Protein AF-A0A1R2B1E4-F1 (afdb_monomer_lite)

Foldseek 3Di:
DDDDDDDDDDPDDPPPDDDPPPQDDQDDDDPVRLVVLPNDPVNDDPLSSLVSRLVVQLVVQADDPDPVSRVVSSVVSCVPPSVNSNVNSVVVVVVVVVVVCVVCVVVVVVVD

Sequence (112 aa):
MAHHAEKHSSHEDSHNHDSHGHHHDVKHFSDFERLLHGVPRNAWNRCTDSFLDYTTCAKNHAQGGWPLQYLLSVYWADRWTCVDEYHALKECETQRTLDIFEQNKDEIASRS

Radius of gyration: 23.78 Å; chains: 1; bounding box: 74×31×69 Å

Structure (mmCIF, N/CA/C/O backbone):
data_AF-A0A1R2B1E4-F1
#
_entry.id   AF-A0A1R2B1E4-F1
#
loop_
_atom_site.group_PDB
_atom_site.id
_atom_site.type_symbol
_atom_site.label_atom_id
_atom_site.label_alt_id
_atom_site.label_comp_id
_atom_site.label_asym_id
_atom_site.label_entity_id
_atom_site.label_seq_id
_atom_site.pdbx_PDB_ins_code
_atom_site.Cartn_x
_atom_site.Cartn_y
_atom_site.Cartn_z
_atom_site.occupancy
_atom_site.B_iso_or_equiv
_atom_site.auth_seq_id
_atom_site.auth_comp_id
_atom_site.auth_asym_id
_atom_site.auth_atom_id
_atom_site.pdbx_PDB_model_num
ATOM 1 N N . MET A 1 1 ? 51.459 3.607 46.971 1.00 40.09 1 MET A N 1
ATOM 2 C CA . MET A 1 1 ? 50.380 3.901 46.004 1.00 40.09 1 MET A CA 1
ATOM 3 C C . MET A 1 1 ? 49.452 2.687 45.974 1.00 40.09 1 MET A C 1
ATOM 5 O O . MET A 1 1 ? 49.984 1.597 45.851 1.00 40.09 1 MET A O 1
ATOM 9 N N . ALA A 1 2 ? 48.151 2.913 46.228 1.00 37.94 2 ALA A N 1
ATOM 10 C CA . ALA A 1 2 ? 46.933 2.086 46.035 1.00 37.94 2 ALA A CA 1
ATOM 11 C C . ALA A 1 2 ? 47.064 0.542 45.899 1.00 37.94 2 ALA A C 1
ATOM 13 O O . ALA A 1 2 ? 47.739 0.063 45.002 1.00 37.94 2 ALA A O 1
ATOM 14 N N . HIS A 1 3 ? 46.553 -0.285 46.825 1.00 36.75 3 HIS A N 1
ATOM 15 C CA . HIS A 1 3 ? 45.154 -0.731 47.070 1.00 36.75 3 HIS A CA 1
ATOM 16 C C . HIS A 1 3 ? 44.551 -1.738 46.051 1.00 36.75 3 HIS A C 1
ATOM 18 O O . HIS A 1 3 ? 44.038 -1.344 45.016 1.00 36.75 3 HIS A O 1
ATOM 24 N N . HIS A 1 4 ? 44.588 -3.022 46.451 1.00 36.78 4 HIS A N 1
ATOM 25 C CA . HIS A 1 4 ? 43.516 -4.041 46.541 1.00 36.78 4 HIS A CA 1
ATOM 26 C C . HIS A 1 4 ? 42.562 -4.424 45.375 1.00 36.78 4 HIS A C 1
ATOM 28 O O . HIS A 1 4 ? 41.766 -3.621 44.911 1.00 36.78 4 HIS A O 1
ATOM 34 N N . ALA A 1 5 ? 42.514 -5.758 45.184 1.00 37.16 5 ALA A N 1
ATOM 35 C CA . ALA A 1 5 ? 41.345 -6.664 45.176 1.00 37.16 5 ALA A CA 1
ATOM 36 C C . ALA A 1 5 ? 40.713 -7.145 43.847 1.00 37.16 5 ALA A C 1
ATOM 38 O O . ALA A 1 5 ? 40.209 -6.375 43.042 1.00 37.16 5 ALA A O 1
ATOM 39 N N . GLU A 1 6 ? 40.735 -8.484 43.726 1.00 38.91 6 GLU A N 1
ATOM 40 C CA . GLU A 1 6 ? 39.689 -9.429 43.289 1.00 38.91 6 GLU A CA 1
ATOM 41 C C . GLU A 1 6 ? 38.529 -8.923 42.415 1.00 38.91 6 GLU A C 1
ATOM 43 O O . GLU A 1 6 ? 37.753 -8.077 42.845 1.00 38.91 6 GLU A O 1
ATOM 48 N N . LYS A 1 7 ? 38.240 -9.640 41.317 1.00 38.44 7 LYS A N 1
ATOM 49 C CA . LYS A 1 7 ? 37.085 -10.563 41.265 1.00 38.44 7 LYS A CA 1
ATOM 50 C C . LYS A 1 7 ? 36.947 -11.244 39.905 1.00 38.44 7 LYS A C 1
ATOM 52 O O . LYS A 1 7 ? 37.049 -10.619 38.857 1.00 38.44 7 LYS A O 1
ATOM 57 N N . HIS A 1 8 ? 36.612 -12.530 39.974 1.00 46.12 8 HIS A N 1
ATOM 58 C CA . HIS A 1 8 ? 35.854 -13.241 38.953 1.00 46.12 8 HIS A CA 1
ATOM 59 C C . HIS A 1 8 ? 34.621 -12.433 38.536 1.00 46.12 8 HIS A C 1
ATOM 61 O O . HIS A 1 8 ? 33.869 -11.993 39.403 1.00 46.12 8 HIS A O 1
ATOM 67 N N . SER A 1 9 ? 34.345 -12.354 37.239 1.00 39.56 9 SER A N 1
ATOM 68 C CA . SER A 1 9 ? 32.964 -12.374 36.763 1.00 39.56 9 SER A CA 1
ATOM 69 C C . SER A 1 9 ? 32.956 -12.768 35.298 1.00 39.56 9 SER A C 1
ATOM 71 O O . SER A 1 9 ? 33.489 -12.060 34.449 1.00 39.56 9 SER A O 1
ATOM 73 N N . SER A 1 10 ? 32.349 -13.920 35.037 1.00 46.06 10 SER A N 1
ATOM 74 C CA . SER A 1 10 ? 31.701 -14.255 33.776 1.00 46.06 10 SER A CA 1
ATOM 75 C C . SER A 1 10 ? 31.034 -13.012 33.192 1.00 46.06 10 SER A C 1
ATOM 77 O O . SER A 1 10 ? 30.110 -12.474 33.804 1.00 46.06 10 SER A O 1
ATOM 79 N N . HIS A 1 11 ? 31.526 -12.540 32.051 1.00 39.12 11 HIS A N 1
ATOM 80 C CA . HIS A 1 11 ? 30.798 -11.574 31.243 1.00 39.12 11 HIS A CA 1
ATOM 81 C C . HIS A 1 11 ? 30.070 -12.373 30.170 1.00 39.12 11 HIS A C 1
ATOM 83 O O . HIS A 1 11 ? 30.631 -12.742 29.146 1.00 39.12 11 HIS A O 1
ATOM 89 N N . GLU A 1 12 ? 28.879 -12.779 30.593 1.00 38.59 12 GLU A N 1
ATOM 90 C CA . GLU A 1 12 ? 27.685 -13.112 29.831 1.00 38.59 12 GLU A CA 1
ATOM 91 C C . GLU A 1 12 ? 27.844 -13.085 28.306 1.00 38.59 12 GLU A C 1
ATOM 93 O O . GLU A 1 12 ? 27.972 -12.030 27.680 1.00 38.59 12 GLU A O 1
ATOM 98 N N . ASP A 1 13 ? 27.714 -14.279 27.724 1.00 42.97 13 ASP A N 1
ATOM 99 C CA . ASP A 1 13 ? 27.058 -14.476 26.438 1.00 42.97 13 ASP A CA 1
ATOM 100 C C . ASP A 1 13 ? 25.737 -13.691 26.432 1.00 42.97 13 ASP A C 1
ATOM 102 O O . ASP A 1 13 ? 24.697 -14.162 26.886 1.00 42.97 13 ASP A O 1
ATOM 106 N N . SER A 1 14 ? 25.776 -12.474 25.907 1.00 41.44 14 SER A N 1
ATOM 107 C CA . SER A 1 14 ? 24.601 -11.815 25.349 1.00 41.44 14 SER A CA 1
ATOM 108 C C . SER A 1 14 ? 24.854 -11.625 23.863 1.00 41.44 14 SER A C 1
ATOM 110 O O . SER A 1 14 ? 24.968 -10.521 23.332 1.00 41.44 14 SER A O 1
ATOM 112 N N . HIS A 1 15 ? 24.940 -12.753 23.155 1.00 38.22 15 HIS A N 1
ATOM 113 C CA . HIS A 1 15 ? 24.553 -12.764 21.755 1.00 38.22 15 HIS A CA 1
ATOM 114 C C . HIS A 1 15 ? 23.062 -12.439 21.714 1.00 38.22 15 HIS A C 1
ATOM 116 O O . HIS A 1 15 ? 22.204 -13.315 21.789 1.00 38.22 15 HIS A O 1
ATOM 122 N N . ASN A 1 16 ? 22.796 -11.134 21.681 1.00 36.59 16 ASN A N 1
ATOM 123 C CA . ASN A 1 16 ? 21.522 -10.514 21.391 1.00 36.59 16 ASN A CA 1
ATOM 124 C C . ASN A 1 16 ? 21.135 -10.945 19.970 1.00 36.59 16 ASN A C 1
ATOM 126 O O . ASN A 1 16 ? 21.409 -10.263 18.984 1.00 36.59 16 ASN A O 1
ATOM 130 N N . HIS A 1 17 ? 20.605 -12.159 19.863 1.00 45.41 17 HIS A N 1
ATOM 131 C CA . HIS A 1 17 ? 19.721 -12.523 18.778 1.00 45.41 17 HIS A CA 1
ATOM 132 C C . HIS A 1 17 ? 18.491 -11.617 18.892 1.00 45.41 17 HIS A C 1
ATOM 134 O O . HIS A 1 17 ? 18.064 -11.305 19.998 1.00 45.41 17 HIS A O 1
ATOM 140 N N . ASP A 1 18 ? 17.953 -11.209 17.748 1.00 44.81 18 ASP A N 1
ATOM 141 C CA . ASP A 1 18 ? 16.703 -10.452 17.598 1.00 44.81 18 ASP A CA 1
ATOM 142 C C . ASP A 1 18 ? 16.843 -8.928 17.533 1.00 44.81 18 ASP A C 1
ATOM 144 O O . ASP A 1 18 ? 16.459 -8.181 18.428 1.00 44.81 18 ASP A O 1
ATOM 148 N N . SER A 1 19 ? 17.300 -8.444 16.377 1.00 44.19 19 SER A N 1
ATOM 149 C CA . SER A 1 19 ? 16.443 -7.619 15.505 1.00 44.19 19 SER A CA 1
ATOM 150 C C . SER A 1 19 ? 17.216 -7.195 14.260 1.00 44.19 19 SER A C 1
ATOM 152 O O . SER A 1 19 ? 17.658 -6.058 14.129 1.00 44.19 19 SER A O 1
ATOM 154 N N . HIS A 1 20 ? 17.343 -8.107 13.296 1.00 43.66 20 HIS A N 1
ATOM 155 C CA . HIS A 1 20 ? 17.519 -7.701 11.901 1.00 43.66 20 HIS A CA 1
ATOM 156 C C . HIS A 1 20 ? 16.135 -7.511 11.271 1.00 43.66 20 HIS A C 1
ATOM 158 O O . HIS A 1 20 ? 15.761 -8.203 10.331 1.00 43.66 20 HIS A O 1
ATOM 164 N N . GLY A 1 21 ? 15.348 -6.594 11.835 1.00 43.44 21 GLY A N 1
ATOM 165 C CA . GLY A 1 21 ? 14.226 -6.005 11.123 1.00 43.44 21 GLY A CA 1
ATOM 166 C C . GLY A 1 21 ? 14.790 -4.856 10.307 1.00 43.44 21 GLY A C 1
ATOM 167 O O . GLY A 1 21 ? 15.055 -3.791 10.860 1.00 43.44 21 GLY A O 1
ATOM 168 N N . HIS A 1 22 ? 15.046 -5.070 9.017 1.00 45.81 22 HIS A N 1
ATOM 169 C CA . HIS A 1 22 ? 15.196 -3.944 8.103 1.00 45.81 22 HIS A CA 1
ATOM 170 C C . HIS A 1 22 ? 13.856 -3.203 8.108 1.00 45.81 22 HIS A C 1
ATOM 172 O O . HIS A 1 22 ? 12.914 -3.611 7.436 1.00 45.81 22 HIS A O 1
ATOM 178 N N . HIS A 1 23 ? 13.742 -2.159 8.929 1.00 58.56 23 HIS A N 1
ATOM 179 C CA . HIS A 1 23 ? 12.634 -1.227 8.822 1.00 58.56 23 HIS A CA 1
ATOM 180 C C . HIS A 1 23 ? 12.795 -0.523 7.479 1.00 58.56 23 HIS A C 1
ATOM 182 O O . HIS A 1 23 ? 13.739 0.238 7.274 1.00 58.56 23 HIS A O 1
ATOM 188 N N . HIS A 1 24 ? 11.920 -0.863 6.537 1.00 71.00 24 HIS A N 1
ATOM 189 C CA . HIS A 1 24 ? 11.779 -0.108 5.305 1.00 71.00 24 HIS A CA 1
ATOM 190 C C . HIS A 1 24 ? 11.214 1.264 5.664 1.00 71.00 24 HIS A C 1
ATOM 192 O O . HIS A 1 24 ? 10.132 1.368 6.250 1.00 71.00 24 HIS A O 1
ATOM 198 N N . ASP A 1 25 ? 11.986 2.308 5.375 1.00 77.88 25 ASP A N 1
ATOM 199 C CA . ASP A 1 25 ? 11.559 3.683 5.590 1.00 77.88 25 ASP A CA 1
ATOM 200 C C . ASP A 1 25 ? 10.522 4.049 4.525 1.00 77.88 25 ASP A C 1
ATOM 202 O O . ASP A 1 25 ? 10.859 4.371 3.384 1.00 77.88 25 ASP A O 1
ATOM 206 N N . VAL A 1 26 ? 9.248 4.002 4.918 1.00 81.38 26 VAL A N 1
ATOM 207 C CA . VAL A 1 26 ? 8.120 4.335 4.044 1.00 81.38 26 VAL A CA 1
ATOM 208 C C . VAL A 1 26 ? 8.252 5.770 3.548 1.00 81.38 26 VAL A C 1
ATOM 210 O O . VAL A 1 26 ? 8.340 6.720 4.334 1.00 81.38 26 VAL A O 1
ATOM 213 N N . LYS A 1 27 ? 8.179 5.951 2.231 1.00 86.12 27 LYS A N 1
ATOM 214 C CA . LYS A 1 27 ? 8.173 7.285 1.638 1.00 86.12 27 LYS A CA 1
ATOM 215 C C . LYS A 1 27 ? 6.919 8.061 2.046 1.00 86.12 27 LYS A C 1
ATOM 217 O O . LYS A 1 27 ? 5.793 7.609 1.858 1.00 86.12 27 LYS A O 1
ATOM 222 N N . HIS A 1 28 ? 7.106 9.287 2.528 1.00 88.00 28 HIS A N 1
ATOM 223 C CA . HIS A 1 28 ? 5.998 10.204 2.784 1.00 88.00 28 HIS A CA 1
ATOM 224 C C . HIS A 1 28 ? 5.549 10.902 1.501 1.00 88.00 28 HIS A C 1
ATOM 226 O O . HIS A 1 28 ? 6.349 11.554 0.827 1.00 88.00 28 HIS A O 1
ATOM 232 N N . PHE A 1 29 ? 4.256 10.794 1.192 1.00 87.75 29 PHE A N 1
ATOM 233 C CA . PHE A 1 29 ? 3.636 11.439 0.038 1.00 87.75 29 PHE A CA 1
ATOM 234 C C . PHE A 1 29 ? 2.812 12.644 0.486 1.00 87.75 29 PHE A C 1
ATOM 236 O O . PHE A 1 29 ? 2.043 12.584 1.448 1.00 87.75 29 PHE A O 1
ATOM 243 N N . SER A 1 30 ? 2.940 13.751 -0.240 1.00 89.62 30 SER A N 1
ATOM 244 C CA . SER A 1 30 ? 2.082 14.918 -0.058 1.00 89.62 30 SER A CA 1
ATOM 245 C C . SER A 1 30 ? 0.635 14.622 -0.468 1.00 89.62 30 SER A C 1
ATOM 247 O O . SER A 1 30 ? 0.359 13.748 -1.291 1.00 89.62 30 SER A O 1
ATOM 249 N N . ASP A 1 31 ? -0.314 15.409 0.041 1.00 89.56 31 ASP A N 1
ATOM 250 C CA . ASP A 1 31 ? -1.732 15.288 -0.327 1.00 89.56 31 ASP A CA 1
ATOM 251 C C . ASP A 1 31 ? -1.968 15.404 -1.841 1.00 89.56 31 ASP A C 1
ATOM 253 O O . ASP A 1 31 ? -2.851 14.749 -2.397 1.00 89.56 31 ASP A O 1
ATOM 257 N N . PHE A 1 32 ? -1.175 16.230 -2.525 1.00 89.31 32 PHE A N 1
ATOM 258 C CA . PHE A 1 32 ? -1.243 16.354 -3.976 1.00 89.31 32 PHE A CA 1
ATOM 259 C C . PHE A 1 32 ? -0.728 15.094 -4.684 1.00 89.31 32 PHE A C 1
ATOM 261 O O . PHE A 1 32 ? -1.376 14.614 -5.613 1.00 89.31 32 PHE A O 1
ATOM 268 N N . GLU A 1 33 ? 0.384 14.511 -4.227 1.00 88.19 33 GLU A N 1
ATOM 269 C CA . GLU A 1 33 ? 0.900 13.253 -4.780 1.00 88.19 33 GLU A CA 1
ATOM 270 C C . GLU A 1 33 ? -0.094 12.108 -4.569 1.00 88.19 33 GLU A C 1
ATOM 272 O O . GLU A 1 33 ? -0.397 11.378 -5.509 1.00 88.19 33 GLU A O 1
ATOM 277 N N . ARG A 1 34 ? -0.701 11.998 -3.383 1.00 90.19 34 ARG A N 1
ATOM 278 C CA . ARG A 1 34 ? -1.729 10.980 -3.108 1.00 90.19 34 ARG A CA 1
ATOM 279 C C . ARG A 1 34 ? -2.902 11.050 -4.092 1.00 90.19 34 ARG A C 1
ATOM 281 O O . ARG A 1 34 ? -3.376 10.014 -4.565 1.00 90.19 34 ARG A O 1
ATOM 288 N N . LEU A 1 35 ? -3.339 12.264 -4.441 1.00 89.56 35 LEU A N 1
ATOM 289 C CA . LEU A 1 35 ? -4.356 12.481 -5.476 1.00 89.56 35 LEU A CA 1
ATOM 290 C C . LEU A 1 35 ? -3.857 12.079 -6.869 1.00 89.56 35 LEU A C 1
ATOM 292 O O . LEU A 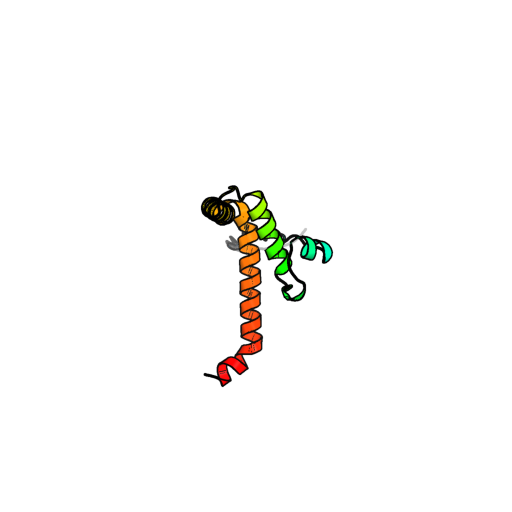1 35 ? -4.600 11.444 -7.615 1.00 89.56 35 LEU A O 1
ATOM 296 N N . LEU A 1 36 ? -2.612 12.418 -7.216 1.00 89.38 36 LEU A N 1
ATOM 297 C CA . LEU A 1 36 ? -2.012 12.089 -8.512 1.00 89.38 36 LEU A CA 1
ATOM 298 C C . LEU A 1 36 ? -1.885 10.572 -8.723 1.00 89.38 36 LEU A C 1
ATOM 300 O O . LEU A 1 36 ? -2.084 10.080 -9.832 1.00 89.38 36 LEU A O 1
ATOM 304 N N . HIS A 1 37 ? -1.628 9.822 -7.651 1.00 85.12 37 HIS A N 1
ATOM 305 C CA . HIS A 1 37 ? -1.619 8.360 -7.665 1.00 85.12 37 HIS A CA 1
ATOM 306 C C . HIS A 1 37 ? -3.027 7.730 -7.721 1.00 85.12 37 HIS A C 1
ATOM 308 O O . HIS A 1 37 ? -3.148 6.504 -7.791 1.00 85.12 37 HIS A O 1
ATOM 314 N N . GLY A 1 38 ? -4.087 8.546 -7.744 1.00 85.69 38 GLY A N 1
ATOM 315 C CA . GLY A 1 38 ? -5.467 8.108 -7.948 1.00 85.69 38 GLY A CA 1
ATOM 316 C C . GLY A 1 38 ? -6.176 7.620 -6.686 1.00 85.69 38 GLY A C 1
ATOM 317 O O . GLY A 1 38 ? -7.230 6.997 -6.796 1.00 85.69 38 GLY A O 1
ATOM 318 N N . VAL A 1 39 ? -5.634 7.888 -5.492 1.00 87.81 39 VAL A N 1
ATOM 319 C CA . VAL A 1 39 ? -6.290 7.515 -4.233 1.00 87.81 39 VAL A CA 1
ATOM 320 C C . VAL A 1 39 ? -7.275 8.622 -3.846 1.00 87.81 39 VAL A C 1
ATOM 322 O O . VAL A 1 39 ? -6.846 9.744 -3.553 1.00 87.81 39 VAL A O 1
ATOM 325 N N . PRO A 1 40 ? -8.593 8.360 -3.822 1.00 87.94 40 PRO A N 1
ATOM 326 C CA . PRO A 1 40 ? -9.565 9.381 -3.465 1.00 87.94 40 PRO A CA 1
ATOM 327 C C . PRO A 1 40 ? -9.475 9.695 -1.965 1.00 87.94 40 PRO A C 1
ATOM 329 O O . PRO A 1 40 ? -9.198 8.814 -1.152 1.00 87.94 40 PRO A O 1
ATOM 332 N N . ARG A 1 41 ? -9.729 10.952 -1.578 1.00 87.69 41 ARG A N 1
ATOM 333 C CA . ARG A 1 41 ? -9.547 11.426 -0.188 1.00 87.69 41 ARG A CA 1
ATOM 334 C C . ARG A 1 41 ? -10.314 10.616 0.859 1.00 87.69 41 ARG A C 1
ATOM 336 O O . ARG A 1 41 ? -9.850 10.479 1.981 1.00 87.69 41 ARG A O 1
ATOM 343 N N . ASN A 1 42 ? -11.476 10.075 0.504 1.00 89.44 42 ASN A N 1
ATOM 344 C CA . ASN A 1 42 ? -12.287 9.237 1.392 1.00 89.44 42 ASN A CA 1
ATOM 345 C C . ASN A 1 42 ? -11.682 7.846 1.652 1.00 89.44 42 ASN A C 1
ATOM 347 O O . ASN A 1 42 ? -12.105 7.176 2.586 1.00 89.44 42 ASN A O 1
ATOM 351 N N . ALA A 1 43 ? -10.727 7.406 0.832 1.00 86.25 43 ALA A N 1
ATOM 352 C CA . ALA A 1 43 ? -9.998 6.157 1.022 1.00 86.25 43 ALA A CA 1
ATOM 353 C C . ALA A 1 43 ? -8.677 6.353 1.785 1.00 86.25 43 ALA A C 1
ATOM 355 O O . ALA A 1 43 ? -8.015 5.366 2.117 1.00 86.25 43 ALA A O 1
ATOM 356 N N . TRP A 1 44 ? -8.287 7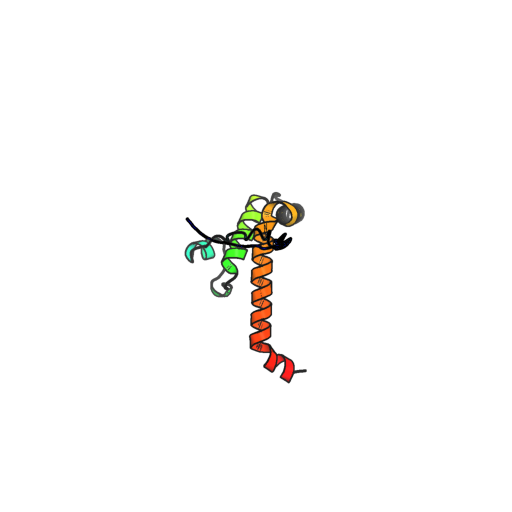.604 2.067 1.00 90.94 44 TRP A N 1
ATOM 357 C CA . TRP A 1 44 ? -7.053 7.892 2.786 1.00 90.94 44 TRP A CA 1
ATOM 358 C C . TRP A 1 44 ? -7.147 7.398 4.222 1.00 90.94 44 TRP A C 1
ATOM 360 O O . TRP A 1 44 ? -8.128 7.609 4.933 1.00 90.94 44 TRP A O 1
ATOM 370 N N . ASN A 1 45 ? -6.090 6.731 4.643 1.00 90.81 45 ASN A N 1
ATOM 371 C CA . ASN A 1 45 ? -5.907 6.209 5.980 1.00 90.81 45 ASN A CA 1
ATOM 372 C C . ASN A 1 45 ? -4.413 6.282 6.331 1.00 90.81 45 ASN A C 1
ATOM 374 O O . ASN A 1 45 ? -3.585 6.655 5.499 1.00 90.81 45 ASN A O 1
ATOM 378 N N . ARG A 1 46 ? -4.046 5.912 7.558 1.00 91.25 46 ARG A N 1
ATOM 379 C CA . ARG A 1 46 ? -2.650 6.004 8.016 1.00 91.25 46 ARG A CA 1
ATOM 380 C C . ARG A 1 46 ? -1.645 5.163 7.210 1.00 91.25 46 ARG A C 1
ATOM 382 O O . ARG A 1 46 ? -0.467 5.478 7.233 1.00 91.25 46 ARG A O 1
ATOM 389 N N . CYS A 1 47 ? -2.103 4.137 6.493 1.00 93.56 47 CYS A N 1
ATOM 390 C CA . CYS A 1 47 ? -1.296 3.254 5.645 1.00 93.56 47 CYS A CA 1
ATOM 391 C C . CYS A 1 47 ? -1.284 3.676 4.169 1.00 93.56 47 CYS A C 1
ATOM 393 O O . CYS A 1 47 ? -0.728 2.967 3.333 1.00 93.56 47 CYS A O 1
ATOM 395 N N . THR A 1 48 ? -1.896 4.817 3.817 1.00 93.75 48 THR A N 1
ATOM 396 C CA . THR A 1 48 ? -1.937 5.296 2.423 1.00 93.75 48 THR A CA 1
ATOM 397 C C . THR A 1 48 ? -0.544 5.500 1.843 1.00 93.75 48 THR A C 1
ATOM 399 O O . THR A 1 48 ? -0.326 5.144 0.691 1.00 93.75 48 THR A O 1
ATOM 402 N N . ASP A 1 49 ? 0.405 5.994 2.633 1.00 92.56 49 ASP A N 1
ATOM 403 C CA . ASP A 1 49 ? 1.776 6.201 2.164 1.00 92.56 49 ASP A CA 1
ATOM 404 C C . ASP A 1 49 ? 2.478 4.869 1.869 1.00 92.56 49 ASP A C 1
ATOM 406 O O . ASP A 1 49 ? 2.992 4.695 0.768 1.00 92.56 49 ASP A O 1
ATOM 410 N N . SER A 1 50 ? 2.384 3.879 2.765 1.00 92.62 50 SER A N 1
ATOM 411 C CA . SER A 1 50 ? 2.917 2.525 2.528 1.00 92.62 50 SER A CA 1
ATOM 412 C C . SER A 1 50 ? 2.279 1.858 1.307 1.00 92.62 50 SER A C 1
ATOM 414 O O . SER A 1 50 ? 2.947 1.167 0.543 1.00 92.62 50 SER A O 1
ATOM 416 N N . PHE A 1 51 ? 0.981 2.089 1.086 1.00 93.12 51 PHE A N 1
ATOM 417 C CA . PHE A 1 51 ? 0.281 1.590 -0.096 1.00 93.12 51 PHE A CA 1
ATOM 418 C C . PHE A 1 51 ? 0.806 2.234 -1.382 1.00 93.12 51 PHE A C 1
ATOM 420 O O . PHE A 1 51 ? 1.008 1.553 -2.391 1.00 93.12 51 PHE A O 1
ATOM 427 N N . LEU A 1 52 ? 1.032 3.546 -1.366 1.00 93.88 52 LEU A N 1
ATOM 428 C CA . LEU A 1 52 ? 1.574 4.262 -2.514 1.00 93.88 52 LEU A CA 1
ATOM 429 C C . LEU A 1 52 ? 3.010 3.861 -2.821 1.00 93.88 52 LEU A C 1
ATOM 431 O O . LEU A 1 52 ? 3.350 3.720 -3.996 1.00 93.88 52 LEU A O 1
ATOM 435 N N . ASP A 1 53 ? 3.815 3.619 -1.795 1.00 93.06 53 ASP A N 1
ATOM 436 C CA . ASP A 1 53 ? 5.195 3.174 -1.956 1.00 93.06 53 ASP A CA 1
ATOM 437 C C . ASP A 1 53 ? 5.250 1.793 -2.625 1.00 93.06 53 ASP A C 1
ATOM 439 O O . ASP A 1 53 ? 5.821 1.632 -3.708 1.00 93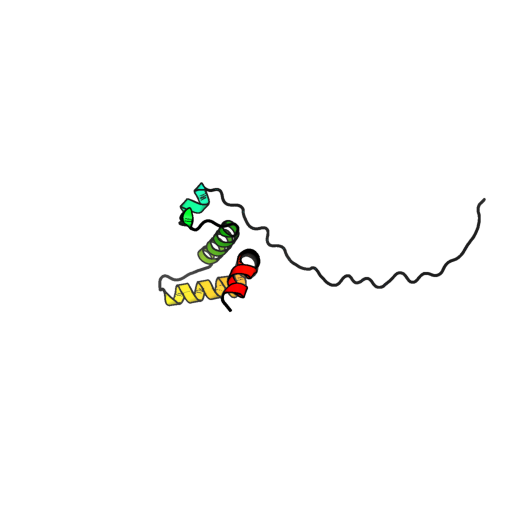.06 53 ASP A O 1
ATOM 443 N N . TYR A 1 54 ? 4.498 0.832 -2.078 1.00 92.25 54 TYR A N 1
ATOM 444 C CA . TYR A 1 54 ? 4.350 -0.505 -2.652 1.00 92.25 54 TYR A CA 1
ATOM 445 C C . TYR A 1 54 ? 3.823 -0.474 -4.090 1.00 92.25 54 TYR A C 1
ATOM 447 O O . TYR A 1 54 ? 4.415 -1.070 -4.990 1.00 92.25 54 TYR A O 1
ATOM 455 N N . THR A 1 55 ? 2.729 0.248 -4.350 1.00 91.00 55 THR A N 1
ATOM 456 C CA . THR A 1 55 ? 2.150 0.295 -5.702 1.00 91.00 55 THR A CA 1
ATOM 457 C C . THR A 1 55 ? 3.061 0.992 -6.706 1.00 91.00 55 THR A C 1
ATOM 459 O O . THR A 1 55 ? 3.030 0.647 -7.887 1.00 91.00 55 THR A O 1
ATOM 462 N N . THR A 1 56 ? 3.877 1.953 -6.269 1.00 91.25 56 THR A N 1
ATOM 463 C CA . THR A 1 56 ? 4.883 2.597 -7.120 1.00 91.25 56 THR A CA 1
ATOM 464 C C . THR A 1 56 ? 5.989 1.612 -7.476 1.00 91.25 56 THR A C 1
ATOM 466 O O . THR A 1 56 ? 6.306 1.475 -8.659 1.00 91.25 56 THR A O 1
ATOM 469 N N . CYS A 1 57 ? 6.511 0.865 -6.499 1.00 91.50 57 CYS A N 1
ATOM 470 C CA . CYS A 1 57 ? 7.481 -0.196 -6.758 1.00 91.50 57 CYS A CA 1
ATOM 471 C C . CYS A 1 57 ? 6.907 -1.250 -7.719 1.00 91.50 57 CYS A C 1
ATOM 473 O O . CYS A 1 57 ? 7.481 -1.510 -8.781 1.00 91.50 57 CYS A O 1
ATOM 475 N N . ALA A 1 58 ? 5.718 -1.782 -7.419 1.00 90.50 58 ALA A N 1
ATOM 476 C CA . ALA A 1 58 ? 5.074 -2.801 -8.239 1.00 90.50 58 ALA A CA 1
ATOM 477 C C . ALA A 1 58 ? 4.833 -2.312 -9.674 1.00 90.50 58 ALA A C 1
ATOM 479 O O . ALA A 1 58 ? 5.102 -3.045 -10.617 1.00 90.50 58 ALA A O 1
ATOM 480 N N . LYS A 1 59 ? 4.394 -1.062 -9.879 1.00 88.69 59 LYS A N 1
ATOM 481 C CA . LYS A 1 59 ? 4.205 -0.489 -11.227 1.00 88.69 59 LYS A CA 1
ATOM 482 C C . LYS A 1 59 ? 5.510 -0.325 -12.003 1.00 88.69 59 LYS A C 1
ATOM 484 O O . LYS A 1 59 ? 5.495 -0.512 -13.215 1.00 88.69 59 LYS A O 1
ATOM 489 N N . ASN A 1 60 ? 6.608 0.015 -11.333 1.00 90.56 60 ASN A N 1
ATOM 490 C CA . ASN A 1 60 ? 7.910 0.172 -11.983 1.00 90.56 60 ASN A CA 1
ATOM 491 C C . ASN A 1 60 ? 8.493 -1.172 -12.448 1.00 90.56 60 ASN A C 1
ATOM 493 O O . ASN A 1 60 ? 9.230 -1.213 -13.432 1.00 90.56 60 ASN A O 1
ATOM 497 N N . HIS A 1 61 ? 8.151 -2.263 -11.757 1.00 89.00 61 HIS A N 1
ATOM 498 C CA . HIS A 1 61 ? 8.652 -3.608 -12.054 1.00 89.00 61 HIS A CA 1
ATOM 499 C C . HIS A 1 61 ? 7.654 -4.505 -12.797 1.00 89.00 61 HIS A C 1
ATOM 501 O O . HIS A 1 61 ? 8.061 -5.489 -13.417 1.00 89.00 61 HIS A O 1
ATOM 507 N N . ALA A 1 62 ? 6.366 -4.165 -12.790 1.00 86.44 62 ALA A N 1
ATOM 508 C CA . ALA A 1 62 ? 5.349 -4.863 -13.554 1.00 86.44 62 ALA A CA 1
ATOM 509 C C . ALA A 1 62 ? 5.502 -4.573 -15.052 1.00 86.44 62 ALA A C 1
ATOM 511 O O . ALA A 1 62 ? 5.651 -3.433 -15.492 1.00 86.44 62 ALA A O 1
ATOM 512 N N . GLN A 1 63 ? 5.431 -5.628 -15.856 1.00 82.62 63 GLN A N 1
ATOM 513 C CA . GLN A 1 63 ? 5.572 -5.579 -17.304 1.00 82.62 63 GLN A CA 1
ATOM 514 C C . GLN A 1 63 ? 4.481 -6.424 -17.958 1.00 82.62 63 GLN A C 1
ATOM 516 O O . GLN A 1 63 ? 4.099 -7.481 -17.462 1.00 82.62 63 GLN A O 1
ATOM 521 N N . GLY A 1 64 ? 4.012 -5.981 -19.121 1.00 78.19 64 GLY A N 1
ATOM 522 C CA . GLY A 1 64 ? 3.078 -6.742 -19.946 1.00 78.19 64 GLY A CA 1
ATOM 523 C C . GLY A 1 64 ? 1.867 -5.923 -20.367 1.00 78.19 64 GLY A C 1
ATOM 524 O O . GLY A 1 64 ? 1.227 -5.261 -19.557 1.00 78.19 64 GLY A O 1
ATOM 525 N N . GLY A 1 65 ? 1.540 -5.992 -21.658 1.00 77.88 65 GLY A N 1
ATOM 526 C CA . GLY A 1 65 ? 0.350 -5.342 -22.221 1.00 77.88 65 GLY A CA 1
ATOM 527 C C . GLY A 1 65 ? -0.942 -6.145 -22.038 1.00 77.88 65 GLY A C 1
ATOM 528 O O . GLY A 1 65 ? -2.019 -5.635 -22.329 1.00 77.88 65 GLY A O 1
ATOM 529 N N . TRP A 1 66 ? -0.847 -7.398 -21.573 1.00 87.88 66 TRP A N 1
ATOM 530 C CA . TRP A 1 66 ? -1.985 -8.305 -21.399 1.00 87.88 66 TRP A CA 1
ATOM 531 C C . TRP A 1 66 ? -2.310 -8.512 -19.914 1.00 87.88 66 TRP A C 1
ATOM 533 O O . TRP A 1 66 ? -1.380 -8.726 -19.135 1.00 87.88 66 TRP A O 1
ATOM 543 N N . PRO A 1 67 ? -3.597 -8.562 -19.511 1.00 86.12 67 PRO A N 1
ATOM 544 C CA . PRO A 1 67 ? -3.987 -8.635 -18.100 1.00 86.12 67 PRO A CA 1
ATOM 545 C C . PRO A 1 67 ? -3.340 -9.783 -17.313 1.00 86.12 67 PRO A C 1
ATOM 547 O O . PRO A 1 67 ? -2.858 -9.572 -16.206 1.00 86.12 67 PRO A O 1
ATOM 550 N N . LEU A 1 68 ? -3.272 -10.992 -17.884 1.00 89.69 68 LEU A N 1
ATOM 551 C CA . LEU A 1 68 ? -2.665 -12.150 -17.211 1.00 89.69 68 LEU A CA 1
ATOM 552 C C . LEU A 1 68 ? -1.145 -12.015 -17.053 1.00 89.69 68 LEU A C 1
ATOM 554 O O . LEU A 1 68 ? -0.605 -12.373 -16.010 1.00 89.69 68 LEU A O 1
ATOM 558 N N . GLN A 1 69 ? -0.457 -11.486 -18.068 1.00 89.12 69 GLN A N 1
ATOM 559 C CA . GLN A 1 69 ? 0.986 -11.234 -17.991 1.00 89.12 69 GLN A CA 1
ATOM 560 C C . GLN A 1 69 ? 1.293 -10.146 -16.966 1.00 89.12 69 GLN A C 1
ATOM 562 O O . GLN A 1 69 ? 2.205 -10.308 -16.163 1.00 89.12 69 GLN A O 1
ATOM 567 N N . TYR A 1 70 ? 0.482 -9.087 -16.950 1.00 87.25 70 TYR A N 1
ATOM 568 C CA . TYR A 1 70 ? 0.590 -8.023 -15.966 1.00 87.25 70 TYR A CA 1
ATOM 569 C C . TYR A 1 70 ? 0.419 -8.567 -14.542 1.00 87.25 70 TYR A C 1
ATOM 571 O O . TYR A 1 70 ? 1.285 -8.340 -13.704 1.00 87.25 70 TYR A O 1
ATOM 579 N N . LEU A 1 71 ? -0.622 -9.367 -14.282 1.00 87.62 71 LEU A N 1
ATOM 580 C CA . LEU A 1 71 ? -0.840 -9.993 -12.971 1.00 87.62 71 LEU A CA 1
ATOM 581 C C . LEU A 1 71 ? 0.331 -10.882 -12.539 1.00 87.62 71 LEU A C 1
ATOM 583 O O . LEU A 1 71 ? 0.762 -10.808 -11.392 1.00 87.62 71 LEU A O 1
ATOM 587 N N . LEU A 1 72 ? 0.871 -11.688 -13.456 1.00 89.69 72 LEU A N 1
ATOM 588 C CA . LEU A 1 72 ? 2.071 -12.480 -13.186 1.00 89.69 72 LEU A CA 1
ATOM 589 C C . LEU A 1 72 ? 3.259 -11.576 -12.849 1.00 89.69 72 LEU A C 1
ATOM 591 O O . LEU A 1 72 ? 3.962 -11.842 -11.882 1.00 89.69 72 LEU A O 1
ATOM 595 N N . SER A 1 73 ? 3.475 -10.500 -13.604 1.00 88.75 73 SER A N 1
ATOM 596 C CA . SER A 1 73 ? 4.588 -9.580 -13.359 1.00 88.75 73 SER A CA 1
ATOM 597 C C . SER A 1 73 ? 4.479 -8.856 -12.016 1.00 88.75 73 SER A C 1
ATOM 599 O O . SER A 1 73 ? 5.486 -8.725 -11.331 1.00 88.75 73 SER A O 1
ATOM 601 N N . VAL A 1 74 ? 3.265 -8.472 -11.601 1.00 88.81 74 VAL A N 1
ATOM 602 C CA . VAL A 1 74 ? 3.006 -7.913 -10.269 1.00 88.81 74 VAL A CA 1
ATOM 603 C C . VAL A 1 74 ? 3.309 -8.961 -9.206 1.00 88.81 74 VAL A C 1
ATOM 605 O O . VAL A 1 74 ? 4.065 -8.681 -8.291 1.00 88.81 74 VAL A O 1
ATOM 608 N N . TYR A 1 75 ? 2.831 -10.198 -9.372 1.00 88.44 75 TYR A N 1
ATOM 609 C CA . TYR A 1 75 ? 3.143 -11.282 -8.437 1.00 88.44 75 TYR A CA 1
ATOM 610 C C . TYR A 1 75 ? 4.656 -11.519 -8.291 1.00 88.44 75 TYR A C 1
ATOM 612 O O . TYR A 1 75 ? 5.153 -11.735 -7.187 1.00 88.44 75 TYR A O 1
ATOM 620 N N . TRP A 1 76 ? 5.408 -11.465 -9.394 1.00 90.00 76 TRP A N 1
ATOM 621 C CA . TRP A 1 76 ? 6.869 -11.559 -9.359 1.00 90.00 76 TRP A CA 1
ATOM 622 C C . TRP A 1 76 ? 7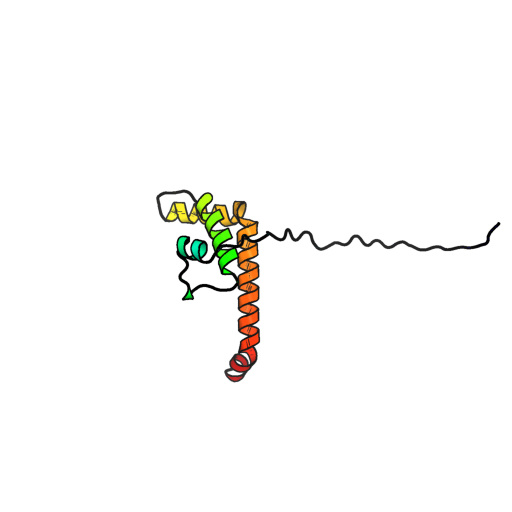.511 -10.349 -8.673 1.00 90.00 76 TRP A C 1
ATOM 624 O O . TRP A 1 76 ? 8.402 -10.542 -7.846 1.00 90.00 76 TRP A O 1
ATOM 634 N N . ALA A 1 77 ? 7.052 -9.131 -8.976 1.00 89.56 77 ALA A N 1
ATOM 635 C CA . ALA A 1 77 ? 7.525 -7.912 -8.330 1.00 89.56 77 ALA A CA 1
ATOM 636 C C . ALA A 1 77 ? 7.294 -7.976 -6.814 1.00 89.56 77 ALA A C 1
ATOM 638 O O . ALA A 1 77 ? 8.240 -7.795 -6.055 1.00 89.56 77 ALA A O 1
ATOM 639 N N . ASP A 1 78 ? 6.093 -8.348 -6.375 1.00 87.81 78 ASP A N 1
ATOM 640 C CA . ASP A 1 78 ? 5.724 -8.508 -4.965 1.00 87.81 78 ASP A CA 1
ATOM 641 C C . ASP A 1 78 ? 6.610 -9.522 -4.241 1.00 87.81 78 ASP A C 1
ATOM 643 O O . ASP A 1 78 ? 7.026 -9.314 -3.104 1.00 87.81 78 ASP A O 1
ATOM 647 N N . ARG A 1 79 ? 6.879 -10.660 -4.892 1.00 87.31 79 ARG A N 1
ATOM 648 C CA . ARG A 1 79 ? 7.576 -11.789 -4.271 1.00 87.31 79 ARG A CA 1
ATOM 649 C C . ARG A 1 79 ? 9.083 -11.567 -4.151 1.00 87.31 79 ARG A C 1
ATOM 651 O O . ARG A 1 79 ? 9.681 -12.158 -3.253 1.00 87.31 79 ARG A O 1
ATOM 658 N N . TRP A 1 80 ? 9.684 -10.792 -5.056 1.00 87.88 80 TRP A N 1
ATOM 659 C CA . TRP A 1 80 ? 11.144 -10.756 -5.214 1.00 87.88 80 TRP A CA 1
ATOM 660 C C . TRP A 1 80 ? 11.775 -9.371 -5.257 1.00 87.88 80 TRP A C 1
ATOM 662 O O . TRP A 1 80 ? 12.967 -9.268 -4.990 1.00 87.88 80 TRP A O 1
ATOM 672 N N . THR A 1 81 ? 11.035 -8.328 -5.630 1.00 91.25 81 THR A N 1
ATOM 673 C CA . THR A 1 81 ? 11.612 -6.991 -5.842 1.00 91.25 81 THR A CA 1
ATOM 674 C C . THR A 1 81 ? 11.085 -5.978 -4.841 1.00 91.25 81 THR A C 1
ATOM 676 O O . THR A 1 81 ? 11.876 -5.301 -4.205 1.00 91.25 81 THR A O 1
ATOM 679 N N . CYS A 1 82 ? 9.769 -5.928 -4.661 1.00 92.56 82 CYS A N 1
ATOM 680 C CA . CYS A 1 82 ? 9.067 -4.988 -3.791 1.00 92.56 82 CYS A CA 1
ATOM 681 C C . CYS A 1 82 ? 8.700 -5.625 -2.444 1.00 92.56 82 CYS A C 1
ATOM 683 O O . CYS A 1 82 ? 7.614 -5.395 -1.907 1.00 92.56 82 CYS A O 1
ATOM 685 N N . VAL A 1 83 ? 9.558 -6.532 -1.964 1.00 92.38 83 VAL A N 1
ATOM 686 C CA . VAL A 1 83 ? 9.300 -7.366 -0.782 1.00 92.38 83 VAL A CA 1
ATOM 687 C C . VAL A 1 83 ? 9.174 -6.489 0.457 1.00 92.38 83 VAL A C 1
ATOM 689 O O . VAL A 1 83 ? 8.234 -6.654 1.233 1.00 92.38 83 VAL A O 1
ATOM 692 N N . ASP A 1 84 ? 10.077 -5.526 0.601 1.00 91.69 84 ASP A N 1
ATOM 693 C CA . ASP A 1 84 ? 10.140 -4.647 1.761 1.00 91.69 84 ASP A CA 1
ATOM 694 C C . ASP A 1 84 ? 8.942 -3.686 1.802 1.00 91.69 84 ASP A C 1
ATOM 696 O O . ASP A 1 84 ? 8.260 -3.601 2.825 1.00 91.69 84 ASP A O 1
ATOM 700 N N . GLU A 1 85 ? 8.594 -3.051 0.675 1.00 92.38 85 GLU A N 1
ATOM 701 C CA . GLU A 1 85 ? 7.416 -2.182 0.572 1.00 92.38 85 GLU A CA 1
ATOM 702 C C . GLU A 1 85 ? 6.122 -2.962 0.847 1.00 92.38 85 GLU A C 1
ATOM 704 O O . GLU A 1 85 ? 5.212 -2.479 1.529 1.00 92.38 85 GLU A O 1
ATOM 709 N N . TYR A 1 86 ? 6.028 -4.188 0.320 1.00 90.88 86 TYR A N 1
ATOM 710 C CA . TYR A 1 86 ? 4.882 -5.061 0.549 1.00 90.88 86 TYR A CA 1
ATOM 711 C C . TYR A 1 86 ? 4.760 -5.454 2.024 1.00 90.88 86 TYR A C 1
ATOM 713 O O . TYR A 1 86 ? 3.659 -5.414 2.582 1.00 90.88 86 TYR A O 1
ATOM 721 N N . HIS A 1 87 ? 5.872 -5.810 2.674 1.00 91.44 87 HIS A N 1
ATOM 722 C CA . HIS A 1 87 ? 5.885 -6.129 4.098 1.00 91.44 87 HIS A CA 1
ATOM 723 C C . HIS A 1 87 ? 5.514 -4.919 4.958 1.00 91.44 87 HIS A C 1
ATOM 725 O O . HIS A 1 87 ? 4.654 -5.065 5.827 1.00 91.44 87 HIS A O 1
ATOM 731 N N . ALA A 1 88 ? 6.051 -3.732 4.668 1.00 91.06 88 ALA A N 1
ATOM 732 C CA . ALA A 1 88 ? 5.707 -2.499 5.375 1.00 91.06 88 ALA A CA 1
ATOM 733 C C . ALA A 1 88 ? 4.208 -2.169 5.260 1.00 91.06 88 ALA A C 1
ATOM 735 O O . ALA A 1 88 ? 3.541 -1.871 6.256 1.00 91.06 88 ALA A O 1
ATOM 736 N N . LEU A 1 89 ? 3.634 -2.296 4.057 1.00 93.31 89 LEU A N 1
ATOM 737 C CA . LEU A 1 89 ? 2.192 -2.146 3.852 1.00 93.31 89 LEU A CA 1
ATOM 738 C C . LEU A 1 89 ? 1.395 -3.182 4.655 1.00 93.31 89 LEU A C 1
ATOM 740 O O . LEU A 1 89 ? 0.409 -2.838 5.313 1.00 93.31 89 LEU A O 1
ATOM 744 N N . LYS A 1 90 ? 1.804 -4.454 4.606 1.00 93.1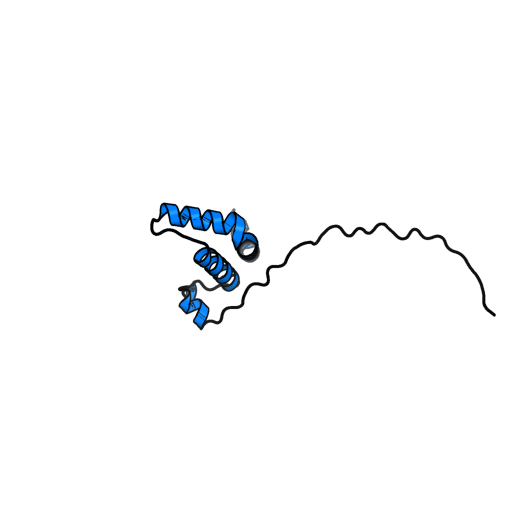9 90 LYS A N 1
ATOM 745 C CA . LYS A 1 90 ? 1.119 -5.534 5.324 1.00 93.19 90 LYS A CA 1
ATOM 746 C C . LYS A 1 90 ? 1.156 -5.343 6.827 1.00 93.19 90 LYS A C 1
ATOM 748 O O . LYS A 1 90 ? 0.135 -5.571 7.474 1.00 93.19 90 LYS A O 1
ATOM 753 N N . GLU A 1 91 ? 2.283 -4.917 7.373 1.00 93.31 91 GLU A N 1
ATOM 754 C CA . GLU A 1 91 ? 2.416 -4.624 8.792 1.00 93.31 91 GLU A CA 1
ATOM 755 C C . GLU A 1 91 ? 1.499 -3.465 9.196 1.00 93.31 91 GLU A C 1
ATOM 757 O O . GLU A 1 91 ? 0.710 -3.609 10.133 1.00 93.31 91 GLU A O 1
ATOM 762 N N . CYS A 1 92 ? 1.496 -2.367 8.431 1.00 93.75 92 CYS A N 1
ATOM 763 C CA . CYS A 1 92 ? 0.626 -1.226 8.708 1.00 93.75 92 CYS A CA 1
ATOM 764 C C . CYS A 1 92 ? -0.864 -1.605 8.685 1.00 93.75 92 CYS A C 1
ATOM 766 O O . CYS A 1 92 ? -1.606 -1.268 9.613 1.00 93.75 92 CYS A O 1
ATOM 768 N N . GLU A 1 93 ? -1.319 -2.324 7.652 1.00 93.75 93 GLU A N 1
ATOM 769 C CA . GLU A 1 93 ? -2.724 -2.740 7.534 1.00 93.75 93 GLU A CA 1
ATOM 770 C C . GLU A 1 93 ? -3.109 -3.783 8.592 1.00 93.75 93 GLU A C 1
ATOM 772 O O . GLU A 1 93 ? -4.234 -3.765 9.099 1.00 93.75 93 GLU A O 1
ATOM 777 N N . THR A 1 94 ? -2.177 -4.655 8.987 1.00 94.06 94 THR A N 1
ATOM 778 C CA . THR A 1 94 ? -2.394 -5.602 10.091 1.00 94.06 94 THR A CA 1
ATOM 779 C C . THR A 1 94 ? -2.608 -4.848 11.395 1.00 94.06 94 THR A C 1
ATOM 781 O O . THR A 1 94 ? -3.629 -5.051 12.050 1.00 94.06 94 THR A O 1
ATOM 784 N N . GLN A 1 95 ? -1.721 -3.906 11.728 1.00 93.56 95 GLN A N 1
ATOM 785 C CA . GLN A 1 95 ? -1.882 -3.074 12.920 1.00 93.56 95 GLN A CA 1
ATOM 786 C C . GLN A 1 95 ? -3.162 -2.243 12.861 1.00 93.56 95 GLN A C 1
ATOM 788 O O . GLN A 1 95 ? -3.872 -2.103 13.848 1.00 93.56 95 GLN A O 1
ATOM 793 N N . ARG A 1 96 ? -3.512 -1.701 11.689 1.00 92.50 96 ARG A N 1
ATOM 794 C CA . ARG A 1 96 ? -4.763 -0.948 11.512 1.00 92.50 96 ARG A CA 1
ATOM 795 C C . ARG A 1 96 ? -5.987 -1.816 11.775 1.00 92.50 96 ARG A C 1
ATOM 797 O O . ARG A 1 96 ? -6.938 -1.350 12.393 1.00 92.50 96 ARG A O 1
ATOM 804 N N . THR A 1 97 ? -5.960 -3.061 11.319 1.00 92.38 97 THR A N 1
ATOM 805 C CA . THR A 1 97 ? -7.047 -4.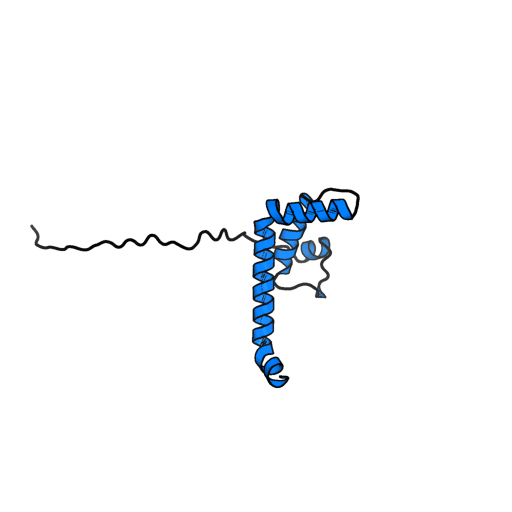013 11.550 1.00 92.38 97 THR A CA 1
ATOM 806 C C . THR A 1 97 ? -7.153 -4.381 13.029 1.00 92.38 97 THR A C 1
ATOM 808 O O . THR A 1 97 ? -8.263 -4.419 13.557 1.00 92.38 97 THR A O 1
ATOM 811 N N . LEU A 1 98 ? -6.019 -4.594 13.707 1.00 93.44 98 LEU A N 1
ATOM 812 C CA . LEU A 1 98 ? -5.985 -4.850 15.149 1.00 93.44 98 LEU A CA 1
ATOM 813 C C . LEU A 1 98 ? -6.530 -3.664 15.950 1.00 93.44 98 LEU A C 1
ATOM 815 O O . LEU A 1 98 ? -7.388 -3.870 16.801 1.00 93.44 98 LEU A O 1
ATOM 819 N N . ASP A 1 99 ? -6.138 -2.434 15.619 1.00 92.38 99 ASP A N 1
ATOM 820 C CA . ASP A 1 99 ? -6.633 -1.234 16.304 1.00 92.38 99 ASP A CA 1
ATOM 821 C C . ASP A 1 99 ? -8.140 -1.038 16.112 1.00 92.38 99 ASP A C 1
ATOM 823 O O . ASP A 1 99 ? -8.853 -0.683 17.050 1.00 92.38 99 ASP A O 1
ATOM 827 N N . ILE A 1 100 ? -8.653 -1.290 14.901 1.00 91.56 100 ILE A N 1
ATOM 828 C CA . ILE A 1 100 ? -10.097 -1.252 14.635 1.00 91.56 100 ILE A CA 1
ATOM 829 C C . ILE A 1 100 ? -10.804 -2.321 15.468 1.00 91.56 100 ILE A C 1
ATOM 831 O O . ILE A 1 100 ? -11.838 -2.038 16.073 1.00 91.56 100 ILE A O 1
ATOM 835 N N . PHE A 1 101 ? -10.266 -3.539 15.517 1.00 92.06 101 PHE A N 1
ATOM 836 C CA . PHE A 1 101 ? -10.836 -4.597 16.341 1.00 92.06 101 PHE A CA 1
ATOM 837 C C . PHE A 1 101 ? -10.841 -4.205 17.820 1.00 92.06 101 PHE A C 1
ATOM 839 O O . PHE A 1 101 ? -11.876 -4.318 18.468 1.00 92.06 101 PHE A O 1
ATOM 846 N N . GLU A 1 102 ? -9.734 -3.683 18.346 1.00 92.81 102 GLU A N 1
ATOM 847 C CA . GLU A 1 102 ? -9.621 -3.287 19.748 1.00 92.81 102 GLU A CA 1
ATOM 848 C C . GLU A 1 102 ? -10.599 -2.165 20.119 1.00 92.81 102 GLU A C 1
ATOM 850 O O . GLU A 1 102 ? -11.235 -2.237 21.170 1.00 92.81 102 GLU A O 1
ATOM 855 N N . GLN A 1 103 ? -10.794 -1.181 19.237 1.00 91.44 103 GLN A N 1
ATOM 856 C CA . GLN A 1 103 ? -11.773 -0.105 19.427 1.00 91.44 103 GLN A CA 1
ATOM 857 C C . GLN A 1 103 ? -13.225 -0.603 19.444 1.00 91.44 103 GLN A C 1
ATOM 859 O O . GLN A 1 103 ? -14.072 0.018 20.080 1.00 91.44 103 GLN A O 1
ATOM 864 N N . ASN A 1 104 ? -13.521 -1.706 18.752 1.00 90.56 104 ASN A N 1
ATOM 865 C CA . ASN A 1 104 ? -14.883 -2.224 18.580 1.00 90.56 104 ASN A CA 1
ATOM 866 C C . ASN A 1 104 ? -15.138 -3.531 19.350 1.00 90.56 104 ASN A C 1
ATOM 868 O O . ASN A 1 104 ? -16.224 -4.104 19.247 1.00 90.56 104 ASN A O 1
ATOM 872 N N . LYS A 1 105 ? -14.163 -4.021 20.125 1.00 89.38 105 LYS A N 1
ATOM 873 C CA . LYS A 1 105 ? -14.213 -5.347 20.761 1.00 89.38 105 LYS A CA 1
ATOM 874 C C . LYS A 1 105 ? -15.426 -5.530 21.674 1.00 89.38 105 LYS A C 1
ATOM 876 O O . LYS A 1 105 ? -16.022 -6.601 21.671 1.00 89.38 105 LYS A O 1
ATOM 881 N N . ASP A 1 106 ? -15.816 -4.485 22.405 1.00 87.75 106 ASP A N 1
ATOM 882 C CA . ASP A 1 106 ? -16.928 -4.542 23.359 1.00 87.75 106 ASP A CA 1
ATOM 883 C C . ASP A 1 106 ? -18.279 -4.618 22.631 1.00 87.75 106 ASP A C 1
ATOM 885 O O . ASP A 1 106 ? -19.170 -5.364 23.035 1.00 87.75 106 ASP A O 1
ATOM 889 N N . GLU A 1 107 ? -18.417 -3.915 21.501 1.00 87.19 107 GLU A N 1
ATOM 890 C CA . GLU A 1 107 ? -19.602 -4.023 20.647 1.00 87.19 107 GLU A CA 1
ATOM 891 C C . GLU A 1 107 ? -19.688 -5.409 19.994 1.00 87.19 107 GLU A C 1
ATOM 893 O O . GLU A 1 107 ? -20.760 -6.016 19.980 1.00 87.19 107 GLU A O 1
ATOM 898 N N . ILE A 1 108 ? -18.563 -5.939 19.502 1.00 79.62 108 ILE A N 1
ATOM 899 C CA . ILE A 1 108 ? -18.488 -7.284 18.912 1.00 79.62 108 ILE A CA 1
ATOM 900 C C . ILE A 1 108 ? -18.880 -8.341 19.951 1.00 79.62 108 ILE A C 1
ATOM 902 O O . ILE A 1 108 ? -19.724 -9.188 19.662 1.00 79.62 108 ILE A O 1
ATOM 906 N N . ALA A 1 109 ? -18.327 -8.255 21.163 1.00 82.25 109 ALA A N 1
ATOM 907 C CA . ALA A 1 109 ? -18.634 -9.171 22.260 1.00 82.25 109 ALA A CA 1
ATOM 908 C C . ALA A 1 109 ? -20.095 -9.068 22.730 1.00 82.25 109 ALA A C 1
ATOM 910 O O . ALA A 1 109 ? -20.676 -10.060 23.151 1.00 82.25 109 ALA A O 1
ATOM 911 N N . SER A 1 110 ? -20.722 -7.891 22.633 1.00 84.19 110 SER A N 1
ATOM 912 C CA . SER A 1 110 ? -22.141 -7.719 22.984 1.00 84.19 110 SER A CA 1
ATOM 913 C C . SER A 1 110 ? -23.118 -8.357 21.984 1.00 84.19 110 SER A C 1
ATOM 915 O O . SER A 1 110 ? -24.296 -8.528 22.298 1.00 84.19 110 SER A O 1
ATOM 917 N N . ARG A 1 111 ? -22.648 -8.679 20.771 1.00 79.19 111 ARG A N 1
ATOM 918 C CA . ARG A 1 111 ? -23.445 -9.261 19.678 1.00 79.19 111 ARG A CA 1
ATOM 919 C C . ARG A 1 111 ? -23.245 -10.776 19.515 1.00 79.19 111 ARG A C 1
ATOM 921 O O . ARG A 1 111 ? -23.933 -11.364 18.680 1.00 79.19 111 ARG A O 1
ATOM 928 N N . SER A 1 112 ? -22.314 -11.379 20.262 1.00 62.03 112 SER A N 1
ATOM 929 C CA . SER A 1 112 ? -22.036 -12.827 20.305 1.00 62.03 112 SER A CA 1
ATOM 930 C C . SER A 1 112 ? -22.762 -13.510 21.455 1.00 62.03 112 SER A C 1
ATOM 932 O O . SER A 1 112 ? -23.329 -14.597 21.220 1.00 62.03 112 SER A O 1
#

pLDDT: mean 79.1, std 19.64, range [36.59, 94.06]

Organism: NCBI:txid5963

Secondary structure (DSSP, 8-state):
-------------------------PPP--HHHHHHTT--GGG--TTHHHHHHHHHHHHHH---SSHHHHHHHHHHHHHHTSHHHHHHHHHHHHHHHHHHHHHHHHHHHHT-